Protein AF-M7PTV6-F1 (afdb_monomer)

Nearest PDB structures (foldseek):
  3kh1-assembly1_A  TM=8.655E-01  e=4.374E-05  Paramagnetospirillum magnetotacticum MS-1
  3kh1-assembly1_B  TM=8.400E-01  e=5.577E-05  Paramagnetospirillum magnetotactic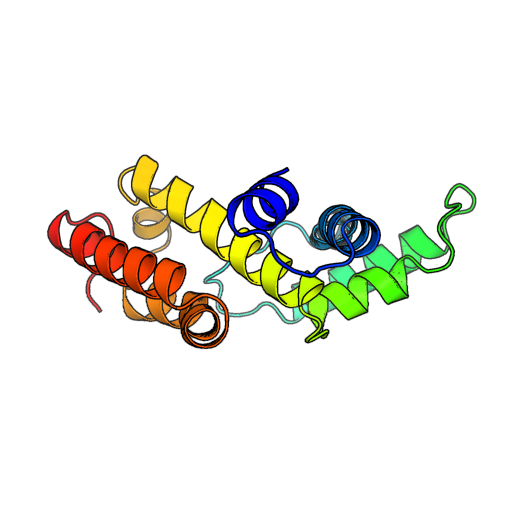um MS-1
  6dfk-assembly1_E  TM=1.788E-01  e=4.384E+00  Plasmodium falciparum 3D7

Structure (mmCIF, N/CA/C/O backbone):
data_AF-M7PTV6-F1
#
_entry.id   AF-M7PTV6-F1
#
loop_
_atom_site.group_PDB
_atom_site.id
_atom_site.type_symbol
_atom_site.label_atom_id
_atom_site.label_alt_id
_atom_site.label_comp_id
_atom_site.label_asym_id
_atom_site.label_entity_id
_atom_site.label_seq_id
_atom_site.pdbx_PDB_ins_code
_atom_site.Cartn_x
_atom_site.Cartn_y
_atom_site.Cartn_z
_atom_site.occupancy
_atom_site.B_iso_or_equiv
_atom_site.auth_seq_id
_atom_site.auth_comp_id
_atom_site.auth_asym_id
_atom_site.auth_atom_id
_atom_site.pdbx_PDB_model_num
ATOM 1 N N . MET A 1 1 ? 5.284 -10.625 -1.877 1.00 88.44 1 MET A N 1
ATOM 2 C CA . MET A 1 1 ? 4.627 -11.961 -1.862 1.00 88.44 1 MET A CA 1
ATOM 3 C C . MET A 1 1 ? 3.103 -11.877 -1.832 1.00 88.44 1 MET A C 1
ATOM 5 O O . MET A 1 1 ? 2.478 -12.614 -2.582 1.00 88.44 1 MET A O 1
ATOM 9 N N . ALA A 1 2 ? 2.496 -11.006 -1.014 1.00 94.75 2 ALA A N 1
ATOM 10 C CA . ALA A 1 2 ? 1.037 -10.941 -0.855 1.00 94.75 2 ALA A CA 1
ATOM 11 C C . ALA A 1 2 ? 0.265 -10.764 -2.180 1.00 94.75 2 ALA A C 1
ATOM 13 O O . ALA A 1 2 ? -0.639 -11.550 -2.450 1.00 94.75 2 ALA A O 1
ATOM 14 N N . CYS A 1 3 ? 0.679 -9.832 -3.049 1.00 95.50 3 CYS A N 1
ATOM 15 C CA . CYS A 1 3 ? 0.042 -9.640 -4.360 1.00 95.50 3 CYS A CA 1
ATOM 16 C C . CYS A 1 3 ? 0.044 -10.919 -5.202 1.00 95.50 3 CYS A C 1
ATOM 18 O O . CYS A 1 3 ? -0.983 -11.312 -5.746 1.00 95.50 3 CYS A O 1
ATOM 20 N N . TRP A 1 4 ? 1.186 -11.609 -5.267 1.00 96.56 4 TRP A N 1
ATOM 21 C CA . TRP A 1 4 ? 1.310 -12.853 -6.025 1.00 96.56 4 TRP A CA 1
ATOM 22 C C . TRP A 1 4 ? 0.443 -13.976 -5.440 1.00 96.56 4 TRP A C 1
ATOM 24 O O . TRP A 1 4 ? -0.235 -14.685 -6.184 1.00 96.56 4 TRP A O 1
ATOM 34 N N . ALA A 1 5 ? 0.406 -14.103 -4.111 1.00 95.62 5 ALA A N 1
ATOM 35 C CA . ALA A 1 5 ? -0.428 -15.089 -3.432 1.00 95.62 5 ALA A CA 1
ATOM 36 C C . ALA A 1 5 ? -1.923 -14.867 -3.714 1.00 95.62 5 ALA A C 1
ATOM 38 O O . ALA A 1 5 ? -2.628 -15.820 -4.044 1.00 95.62 5 ALA A O 1
ATOM 39 N N . LEU A 1 6 ? -2.394 -13.618 -3.643 1.00 93.38 6 LEU A N 1
ATOM 40 C CA . LEU A 1 6 ? -3.792 -13.275 -3.913 1.00 93.38 6 LEU A CA 1
ATOM 41 C C . LEU A 1 6 ? -4.147 -13.432 -5.392 1.00 93.38 6 LEU A C 1
ATOM 43 O O . LEU A 1 6 ? -5.199 -13.989 -5.697 1.00 93.38 6 LEU A O 1
ATOM 47 N N . ALA A 1 7 ? -3.254 -13.035 -6.305 1.00 94.75 7 ALA A N 1
ATOM 48 C CA . ALA A 1 7 ? -3.435 -13.271 -7.735 1.00 94.75 7 ALA A CA 1
ATOM 49 C C . ALA A 1 7 ? -3.652 -14.763 -8.036 1.00 94.75 7 ALA A C 1
ATOM 51 O O . ALA A 1 7 ? -4.571 -15.117 -8.774 1.00 94.75 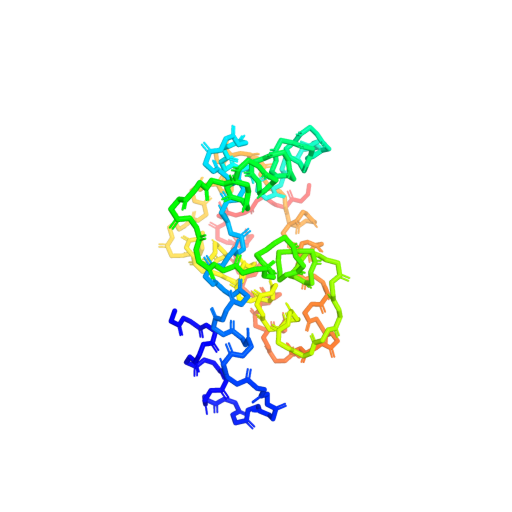7 ALA A O 1
ATOM 52 N N . ASN A 1 8 ? -2.861 -15.642 -7.410 1.00 94.69 8 ASN A N 1
ATOM 53 C CA . ASN A 1 8 ? -3.004 -17.087 -7.567 1.00 94.69 8 ASN A CA 1
ATOM 54 C C . ASN A 1 8 ? -4.272 -17.638 -6.890 1.00 94.69 8 ASN A C 1
ATOM 56 O O . ASN A 1 8 ? -4.972 -18.460 -7.477 1.00 94.69 8 ASN A O 1
ATOM 60 N N . TYR A 1 9 ? -4.585 -17.184 -5.672 1.00 92.00 9 TYR A N 1
ATOM 61 C CA . TYR A 1 9 ? -5.756 -17.638 -4.915 1.00 92.00 9 TYR A CA 1
ATOM 62 C C . TYR A 1 9 ? -7.068 -17.321 -5.642 1.00 92.00 9 TYR A C 1
ATOM 64 O O . TYR A 1 9 ? -7.901 -18.206 -5.837 1.00 92.00 9 TYR A O 1
ATOM 72 N N . PHE A 1 10 ? -7.216 -16.079 -6.109 1.00 90.44 10 PHE A N 1
ATOM 73 C CA . PHE A 1 10 ? -8.396 -15.624 -6.844 1.00 90.44 10 PHE A CA 1
ATOM 74 C C . PHE A 1 10 ? -8.354 -15.957 -8.340 1.00 90.44 10 PHE A C 1
ATOM 76 O O . PHE A 1 10 ? -9.302 -15.641 -9.055 1.00 90.44 10 PHE A O 1
ATOM 83 N N . LYS A 1 11 ? -7.282 -16.608 -8.820 1.00 93.31 11 LYS A N 1
ATOM 84 C CA . LYS A 1 11 ? -7.074 -16.961 -10.236 1.00 93.31 11 LYS A CA 1
ATOM 85 C C . LYS A 1 11 ? -7.270 -15.756 -11.161 1.00 93.31 11 LYS A C 1
ATOM 87 O O . LYS A 1 11 ? -7.960 -15.842 -12.177 1.00 93.31 11 LYS A O 1
ATOM 92 N N . LEU A 1 12 ? -6.697 -14.621 -10.771 1.00 92.38 12 LEU A N 1
ATOM 93 C CA . LEU A 1 12 ? -6.847 -13.377 -11.513 1.00 92.38 12 LEU A CA 1
ATOM 94 C C . LEU A 1 12 ? -6.087 -13.463 -12.837 1.00 92.38 12 LEU A C 1
ATOM 96 O O . LEU A 1 12 ? -4.930 -13.879 -12.881 1.00 92.38 12 LEU A O 1
ATOM 100 N N . ASP A 1 13 ? -6.739 -13.024 -13.907 1.00 95.06 13 ASP A N 1
ATOM 101 C CA . ASP A 1 13 ? -6.134 -12.886 -15.228 1.00 95.06 13 ASP A CA 1
ATOM 102 C C . ASP A 1 13 ? -5.280 -11.608 -15.278 1.00 95.06 13 ASP A C 1
ATOM 104 O O . ASP A 1 13 ? -5.784 -10.519 -15.587 1.00 95.06 13 ASP A O 1
ATOM 108 N N . LEU A 1 14 ? -4.016 -11.758 -14.867 1.00 95.31 14 LEU A N 1
ATOM 109 C CA . LEU A 1 14 ? -3.002 -10.714 -14.698 1.00 95.31 14 LEU A CA 1
ATOM 110 C C . LEU A 1 14 ? -1.667 -11.153 -15.294 1.00 95.31 14 LEU A C 1
ATOM 112 O O . LEU A 1 14 ? -1.301 -12.331 -15.241 1.00 95.31 14 LEU A O 1
ATOM 116 N N . ASN A 1 15 ? -0.867 -10.187 -15.7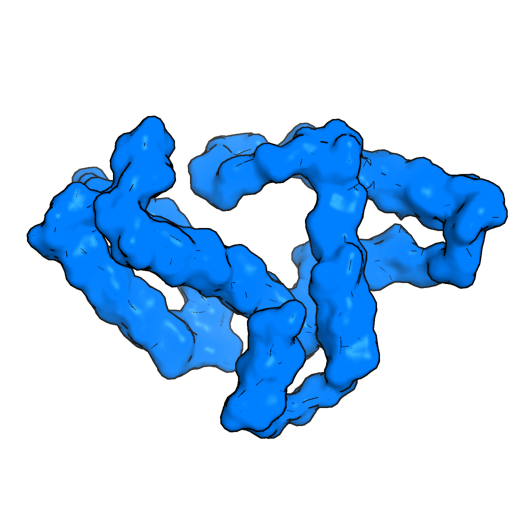31 1.00 96.94 15 ASN A N 1
ATOM 117 C CA . ASN A 1 15 ? 0.544 -10.426 -15.979 1.00 96.94 15 ASN A CA 1
ATOM 118 C C . ASN A 1 15 ? 1.317 -10.440 -14.645 1.00 96.94 15 ASN A C 1
ATOM 120 O O . ASN A 1 15 ? 1.578 -9.399 -14.039 1.00 96.94 15 ASN A O 1
ATOM 124 N N . ILE A 1 16 ? 1.709 -11.636 -14.195 1.00 96.75 16 ILE A N 1
ATOM 125 C CA . ILE A 1 16 ? 2.446 -11.824 -12.935 1.00 96.75 16 ILE A CA 1
ATOM 126 C C . ILE A 1 16 ? 3.814 -11.135 -12.960 1.00 96.75 16 ILE A C 1
ATOM 128 O O . ILE A 1 16 ? 4.237 -10.598 -11.940 1.00 96.75 16 ILE A O 1
ATOM 132 N N . GLU A 1 17 ? 4.498 -11.108 -14.104 1.00 96.62 17 GLU A N 1
ATOM 133 C CA . GLU A 1 17 ? 5.780 -10.413 -14.231 1.00 96.62 17 GLU A CA 1
ATOM 134 C C . GLU A 1 17 ? 5.602 -8.911 -13.987 1.00 96.62 17 GLU A C 1
ATOM 136 O O . GLU A 1 17 ? 6.321 -8.328 -13.176 1.00 96.62 17 GLU A O 1
ATOM 141 N N . THR A 1 18 ? 4.602 -8.299 -14.627 1.00 96.25 18 THR A N 1
ATOM 142 C CA . THR A 1 18 ? 4.267 -6.885 -14.419 1.00 96.25 18 THR A CA 1
ATOM 143 C C . THR A 1 18 ? 3.890 -6.619 -12.965 1.00 96.25 18 THR A C 1
ATOM 145 O O . THR A 1 18 ? 4.433 -5.700 -12.359 1.00 96.25 18 THR A O 1
ATOM 148 N N . LEU A 1 19 ? 3.026 -7.447 -12.370 1.00 97.31 19 LEU A N 1
ATOM 149 C CA . LEU A 1 19 ? 2.617 -7.310 -10.970 1.00 97.31 19 LEU A CA 1
ATOM 150 C C . LEU A 1 19 ? 3.815 -7.332 -10.011 1.00 97.31 19 LEU A C 1
ATOM 152 O O . LEU A 1 19 ? 3.887 -6.521 -9.090 1.00 97.31 19 LEU A O 1
ATOM 156 N N . LEU A 1 20 ? 4.753 -8.259 -10.221 1.00 97.00 20 LEU A N 1
ATOM 157 C CA . LEU A 1 20 ? 5.949 -8.367 -9.391 1.00 97.00 20 LEU A CA 1
ATOM 158 C C . LEU A 1 20 ? 6.884 -7.172 -9.584 1.00 97.00 20 LEU A C 1
ATOM 160 O O . LEU A 1 20 ? 7.405 -6.671 -8.593 1.00 97.00 20 LEU A O 1
ATOM 164 N N . LYS A 1 21 ? 7.068 -6.682 -10.817 1.00 96.44 21 LYS A N 1
ATOM 165 C CA . LYS A 1 21 ? 7.862 -5.470 -11.077 1.00 96.44 21 LYS A CA 1
ATOM 166 C C . LYS A 1 21 ? 7.276 -4.256 -10.364 1.00 96.44 21 LYS A C 1
ATOM 168 O O . LYS A 1 21 ? 8.008 -3.592 -9.641 1.00 96.44 21 LYS A O 1
ATOM 173 N N . LEU A 1 22 ? 5.968 -4.018 -10.499 1.00 96.69 22 LEU A N 1
ATOM 174 C CA . LEU A 1 22 ? 5.288 -2.914 -9.814 1.00 96.69 22 LEU A CA 1
ATOM 175 C C . LEU A 1 22 ? 5.450 -3.024 -8.290 1.00 96.69 22 LEU A C 1
ATOM 177 O O . LEU A 1 22 ? 5.855 -2.066 -7.640 1.00 96.69 22 LEU A O 1
ATOM 181 N N . ALA A 1 23 ? 5.238 -4.219 -7.728 1.00 96.31 23 ALA A N 1
ATOM 182 C CA . ALA A 1 23 ? 5.390 -4.453 -6.292 1.00 96.31 23 ALA A CA 1
ATOM 183 C C . ALA A 1 23 ? 6.834 -4.278 -5.788 1.00 96.31 23 ALA A C 1
ATOM 185 O O . ALA A 1 23 ? 7.041 -3.956 -4.625 1.00 96.31 23 ALA A O 1
ATOM 186 N N . LEU A 1 24 ? 7.850 -4.507 -6.622 1.00 95.69 24 LEU A N 1
ATOM 187 C CA . LEU A 1 24 ? 9.247 -4.297 -6.231 1.00 95.69 24 LEU A CA 1
ATOM 188 C C . LEU A 1 24 ? 9.638 -2.818 -6.223 1.00 95.69 24 LEU A C 1
ATOM 190 O O . LEU A 1 24 ? 10.503 -2.438 -5.440 1.00 95.69 24 LEU A O 1
ATOM 194 N N . VAL A 1 25 ? 9.031 -2.002 -7.089 1.00 95.38 25 VAL A N 1
ATOM 195 C CA . VAL A 1 25 ? 9.407 -0.589 -7.238 1.00 95.38 25 VAL A CA 1
ATOM 196 C C . VAL A 1 25 ? 8.551 0.368 -6.413 1.00 95.38 25 VAL A C 1
ATOM 198 O O . VAL A 1 25 ? 8.970 1.509 -6.258 1.00 95.38 25 VAL A O 1
ATOM 201 N N . HIS A 1 26 ? 7.390 -0.063 -5.900 1.00 94.56 26 HIS A N 1
ATOM 202 C CA . HIS A 1 26 ? 6.391 0.840 -5.310 1.00 94.56 26 HIS A CA 1
ATOM 203 C C . HIS A 1 26 ? 6.936 1.794 -4.240 1.00 94.56 26 HIS A C 1
ATOM 205 O O . HIS A 1 26 ? 6.829 3.006 -4.419 1.00 94.56 26 HIS A O 1
ATOM 211 N N . ASP A 1 27 ? 7.642 1.261 -3.243 1.00 94.75 27 ASP A N 1
ATOM 212 C CA . ASP A 1 27 ? 8.206 2.048 -2.136 1.00 94.75 27 ASP A CA 1
ATOM 213 C C . ASP A 1 27 ? 9.653 2.497 -2.384 1.00 94.75 27 ASP A C 1
ATOM 215 O O . ASP A 1 27 ? 10.342 2.973 -1.485 1.00 94.75 27 ASP A O 1
ATOM 219 N N . LEU A 1 28 ? 10.180 2.357 -3.607 1.00 94.44 28 LEU A N 1
ATOM 220 C CA . LEU A 1 28 ? 11.582 2.701 -3.867 1.00 94.44 28 LEU A CA 1
ATOM 221 C C . LEU A 1 28 ? 11.864 4.199 -3.642 1.00 94.44 28 LEU A C 1
ATOM 223 O O . LEU A 1 28 ? 12.979 4.573 -3.280 1.00 94.44 28 LEU A O 1
ATOM 227 N N . GLY A 1 29 ? 10.846 5.047 -3.821 1.00 92.81 29 GLY A N 1
ATOM 228 C CA . GLY A 1 29 ? 10.924 6.484 -3.563 1.00 92.81 29 GLY A CA 1
ATOM 229 C C . GLY A 1 29 ? 11.103 6.843 -2.085 1.00 92.81 29 GLY A C 1
ATOM 230 O O . GLY A 1 29 ? 11.669 7.895 -1.773 1.00 92.81 29 GLY A O 1
ATOM 231 N N . GLU A 1 30 ? 10.706 5.949 -1.176 1.00 93.81 30 GLU A N 1
ATOM 232 C CA . GLU A 1 30 ? 10.791 6.159 0.271 1.00 93.81 30 GLU A CA 1
ATOM 233 C C . GLU A 1 30 ? 12.232 6.162 0.793 1.00 93.81 30 GLU A C 1
ATOM 235 O O . GLU A 1 30 ? 12.477 6.624 1.906 1.00 93.81 30 GLU A O 1
ATOM 240 N N . ILE A 1 31 ? 13.210 5.726 -0.014 1.00 93.88 31 ILE A N 1
ATOM 241 C CA . ILE A 1 31 ? 14.638 5.826 0.329 1.00 93.88 31 ILE A CA 1
ATOM 242 C C . ILE A 1 31 ? 15.024 7.272 0.671 1.00 93.88 31 ILE A C 1
ATOM 244 O O . ILE A 1 31 ? 15.775 7.484 1.623 1.00 93.88 31 ILE A O 1
ATOM 248 N N . ASP A 1 32 ? 14.517 8.249 -0.090 1.00 92.00 32 ASP A N 1
ATOM 249 C CA . ASP A 1 32 ? 14.800 9.669 0.158 1.00 92.00 32 ASP A CA 1
ATOM 250 C C . ASP A 1 32 ? 13.621 10.389 0.832 1.00 92.00 32 ASP A C 1
ATOM 252 O O . ASP A 1 32 ? 13.845 11.299 1.629 1.00 92.00 32 ASP A O 1
ATOM 256 N N . ALA A 1 33 ? 12.375 10.010 0.520 1.00 89.38 33 ALA A N 1
ATOM 257 C CA . ALA A 1 33 ? 11.184 10.674 1.058 1.00 89.38 33 ALA A CA 1
ATOM 258 C C . ALA A 1 33 ? 10.842 10.258 2.500 1.00 89.38 33 ALA A C 1
ATOM 260 O O . ALA A 1 33 ? 10.244 11.045 3.238 1.00 89.38 33 ALA A O 1
ATOM 261 N N . GLY A 1 34 ? 11.251 9.050 2.903 1.00 88.06 34 GLY A N 1
ATOM 262 C CA . GLY A 1 34 ? 10.760 8.367 4.096 1.00 88.06 34 GLY A CA 1
ATOM 263 C C . GLY A 1 34 ? 9.339 7.818 3.921 1.00 88.06 34 GLY A C 1
ATOM 264 O O . GLY A 1 34 ? 8.583 8.275 3.066 1.00 88.06 34 GLY A O 1
ATOM 265 N N . ASP A 1 35 ? 8.974 6.851 4.764 1.00 86.56 35 ASP A N 1
ATOM 266 C CA . ASP A 1 35 ? 7.611 6.311 4.826 1.00 86.56 35 ASP A CA 1
ATOM 267 C C . ASP A 1 35 ? 6.646 7.389 5.348 1.00 86.56 35 ASP A C 1
ATOM 269 O O . ASP A 1 35 ? 6.863 8.007 6.401 1.00 86.56 35 ASP A O 1
ATOM 273 N N .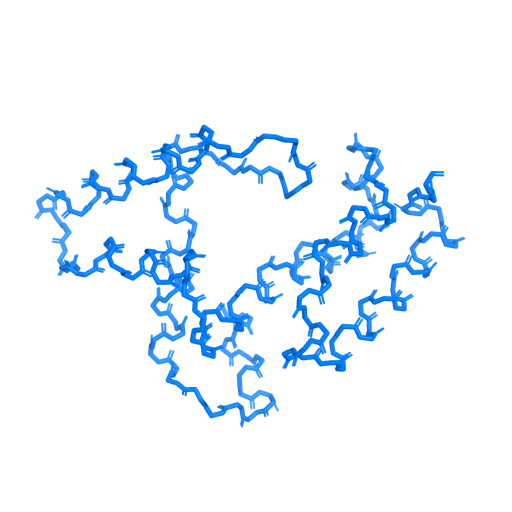 THR A 1 36 ? 5.576 7.631 4.592 1.00 83.00 36 THR A N 1
ATOM 274 C CA . THR A 1 36 ? 4.538 8.594 4.954 1.00 83.00 36 THR A CA 1
ATOM 275 C C . THR A 1 36 ? 3.301 7.866 5.446 1.00 83.00 36 THR A C 1
ATOM 277 O O . THR A 1 36 ? 2.622 7.174 4.690 1.00 83.00 36 THR A O 1
ATOM 280 N N . PHE A 1 37 ? 2.926 8.126 6.700 1.00 83.56 37 PHE A N 1
ATOM 281 C CA . PHE A 1 37 ? 1.742 7.522 7.301 1.00 83.56 37 PHE A CA 1
ATOM 282 C C . PHE A 1 37 ? 0.493 7.711 6.428 1.00 83.56 37 PHE A C 1
ATOM 284 O O . PHE A 1 37 ? 0.134 8.834 6.069 1.00 83.56 37 PHE A O 1
ATOM 291 N N . LEU A 1 38 ? -0.208 6.607 6.148 1.00 83.38 38 LEU A N 1
ATOM 292 C CA . LEU A 1 38 ? -1.346 6.552 5.224 1.00 83.38 38 LEU A CA 1
ATOM 293 C C . LEU A 1 38 ? -2.411 7.637 5.471 1.00 83.38 38 LEU A C 1
ATOM 295 O O . LEU A 1 38 ? -2.986 8.170 4.525 1.00 83.38 38 LEU A O 1
ATOM 299 N N . TYR A 1 39 ? -2.673 7.965 6.739 1.00 82.81 39 TYR A N 1
ATOM 300 C CA . TYR A 1 39 ? -3.713 8.921 7.139 1.00 82.81 39 TYR A CA 1
ATOM 301 C C . TYR A 1 39 ? -3.178 10.342 7.401 1.00 82.81 39 TYR A C 1
ATOM 303 O O . TYR A 1 39 ? -3.889 11.174 7.971 1.00 82.81 39 TYR A O 1
ATOM 311 N N . ALA A 1 40 ? -1.928 10.634 7.024 1.00 81.88 40 ALA A N 1
ATOM 312 C CA . ALA A 1 40 ? -1.345 11.966 7.147 1.00 81.88 40 ALA A CA 1
ATOM 313 C C . ALA A 1 40 ? -2.063 12.985 6.241 1.00 81.88 40 ALA A C 1
ATOM 315 O O . ALA A 1 40 ? -2.501 12.671 5.136 1.00 81.88 40 ALA A O 1
ATOM 316 N N . LYS A 1 41 ? -2.175 14.233 6.715 1.00 71.94 41 LYS A N 1
ATOM 317 C CA . LYS A 1 41 ? -2.956 15.293 6.050 1.00 71.94 41 LYS A CA 1
ATOM 318 C C . LYS A 1 41 ? -2.312 15.857 4.779 1.00 71.94 41 LYS A C 1
ATOM 320 O O . LYS A 1 41 ? -3.036 16.393 3.947 1.00 71.94 41 LYS A O 1
ATOM 325 N N . ASP A 1 42 ? -0.990 15.774 4.639 1.00 74.56 42 ASP A N 1
ATOM 326 C CA . ASP A 1 42 ? -0.264 16.268 3.466 1.00 74.56 42 ASP A CA 1
ATOM 327 C C . ASP A 1 42 ? 0.775 15.239 3.019 1.00 74.56 42 ASP A C 1
ATOM 329 O O . ASP A 1 42 ? 1.650 14.852 3.792 1.00 74.56 42 ASP A O 1
ATOM 333 N N . ARG A 1 43 ? 0.655 14.797 1.764 1.00 74.81 43 ARG A N 1
ATOM 334 C CA . ARG A 1 43 ? 1.579 13.865 1.099 1.00 74.81 43 ARG A CA 1
ATOM 335 C C . ARG A 1 43 ? 2.259 14.491 -0.123 1.00 74.81 43 ARG A C 1
ATOM 337 O O . ARG A 1 43 ? 3.025 13.829 -0.814 1.00 74.81 43 ARG A O 1
ATOM 344 N N . THR A 1 44 ? 2.009 15.771 -0.399 1.00 76.12 44 THR A N 1
ATOM 345 C CA . THR A 1 44 ? 2.472 16.444 -1.624 1.00 76.12 44 THR A CA 1
ATOM 346 C C . THR A 1 44 ? 3.994 16.546 -1.662 1.00 76.12 44 THR A C 1
ATOM 348 O O . THR A 1 44 ? 4.621 16.273 -2.684 1.00 76.12 44 THR A O 1
ATOM 351 N N . ALA A 1 45 ? 4.605 16.904 -0.528 1.00 80.31 45 ALA A N 1
ATOM 352 C CA . ALA A 1 45 ? 6.058 16.973 -0.402 1.00 80.31 45 ALA A CA 1
ATOM 353 C C . ALA A 1 45 ? 6.718 15.591 -0.561 1.00 80.31 45 ALA A C 1
ATOM 355 O O . ALA A 1 45 ? 7.747 15.492 -1.231 1.00 80.31 45 ALA A O 1
ATOM 356 N N . ALA A 1 46 ? 6.097 14.540 -0.010 1.00 83.69 46 ALA A N 1
ATOM 357 C CA . ALA A 1 46 ? 6.572 13.162 -0.129 1.00 83.69 46 ALA A CA 1
ATOM 358 C C . ALA A 1 46 ? 6.589 12.708 -1.593 1.00 83.69 46 ALA A C 1
ATOM 360 O O . ALA A 1 46 ? 7.638 12.317 -2.092 1.00 83.69 46 ALA A O 1
ATOM 361 N N . HIS A 1 47 ? 5.496 12.920 -2.334 1.00 84.12 47 HIS A N 1
ATOM 362 C CA . HIS A 1 47 ? 5.430 12.556 -3.754 1.00 84.12 47 HIS A CA 1
ATOM 363 C C . HIS A 1 47 ? 6.532 13.245 -4.587 1.00 84.12 47 HIS A C 1
ATOM 365 O O . HIS A 1 47 ? 7.123 12.645 -5.493 1.00 84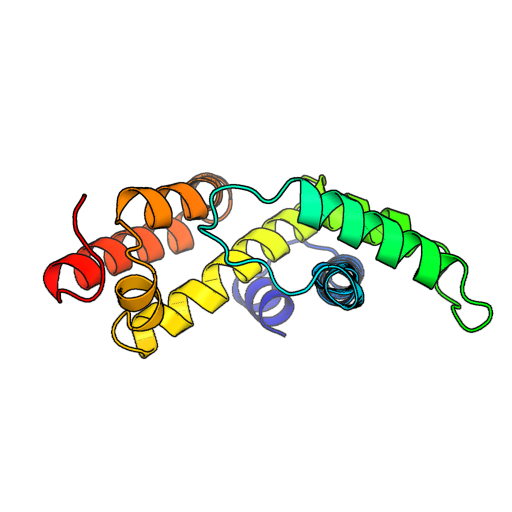.12 47 HIS A O 1
ATOM 371 N N . HIS A 1 48 ? 6.836 14.520 -4.318 1.00 87.75 48 HIS A N 1
ATOM 372 C CA . HIS A 1 48 ? 7.928 15.206 -5.014 1.00 87.75 48 HIS A CA 1
ATOM 373 C C . HIS A 1 48 ? 9.299 14.599 -4.689 1.00 87.75 48 HIS A C 1
ATOM 375 O O . HIS A 1 48 ? 10.115 14.440 -5.601 1.00 87.75 48 HIS A O 1
ATOM 381 N N . ALA A 1 49 ? 9.542 14.256 -3.424 1.00 90.88 49 ALA A N 1
ATOM 382 C CA . ALA A 1 49 ? 10.780 13.618 -2.987 1.00 90.88 49 ALA A CA 1
ATOM 383 C C . ALA A 1 49 ? 10.931 12.200 -3.565 1.00 90.88 49 ALA A C 1
ATOM 385 O O . ALA A 1 49 ? 11.997 11.867 -4.082 1.00 90.88 49 ALA A O 1
ATOM 386 N N . GLU A 1 50 ? 9.860 11.405 -3.584 1.00 93.12 50 GLU A N 1
ATOM 387 C CA . GLU A 1 50 ? 9.838 10.063 -4.177 1.00 93.12 50 GLU A CA 1
ATOM 388 C C . GLU A 1 50 ? 10.214 10.115 -5.661 1.00 93.12 50 GLU A C 1
ATOM 390 O O . GLU A 1 50 ? 11.134 9.426 -6.104 1.00 93.12 50 GLU A O 1
ATOM 395 N N . ARG A 1 51 ? 9.594 11.015 -6.436 1.00 92.06 51 ARG A N 1
ATOM 396 C CA . ARG A 1 51 ? 9.918 11.166 -7.863 1.00 92.06 51 ARG A CA 1
ATOM 397 C C . ARG A 1 51 ? 11.383 11.568 -8.084 1.00 92.06 51 ARG A C 1
ATOM 399 O O . ARG A 1 51 ? 12.018 11.064 -9.011 1.00 92.06 51 ARG A O 1
ATOM 406 N N . GLN A 1 52 ? 11.938 12.451 -7.249 1.00 94.31 52 GLN A N 1
ATOM 407 C CA . GLN A 1 52 ? 13.360 12.816 -7.318 1.00 94.31 52 GLN A CA 1
ATOM 408 C C . GLN A 1 52 ? 14.273 11.627 -6.990 1.00 94.31 52 GLN A C 1
ATOM 410 O O . GLN A 1 52 ? 15.282 11.426 -7.672 1.00 94.31 52 GLN A O 1
ATOM 415 N N . CYS A 1 53 ? 13.896 10.810 -6.005 1.00 95.25 53 CYS A N 1
ATOM 416 C CA . CYS A 1 53 ? 14.598 9.577 -5.667 1.00 95.25 53 CYS A CA 1
ATOM 417 C C . CYS A 1 53 ? 14.657 8.629 -6.869 1.00 95.25 53 CYS A C 1
ATOM 419 O O . CYS A 1 53 ? 15.735 8.183 -7.270 1.00 95.25 53 CYS A O 1
ATOM 421 N N . LEU A 1 54 ? 13.514 8.397 -7.518 1.00 95.31 54 LEU A N 1
ATOM 422 C CA . LEU A 1 54 ? 13.425 7.532 -8.691 1.00 95.31 54 LEU A CA 1
ATOM 423 C C . LEU A 1 54 ? 14.262 8.054 -9.861 1.00 95.31 54 LEU A C 1
ATOM 425 O O . LEU A 1 54 ? 14.934 7.265 -10.520 1.00 95.31 54 LEU A O 1
ATOM 429 N N . GLN A 1 55 ? 14.285 9.368 -10.103 1.00 94.31 55 GLN A N 1
ATOM 430 C CA . GLN A 1 55 ? 15.144 9.971 -11.131 1.00 94.31 55 GLN A CA 1
ATOM 431 C C . GLN A 1 55 ? 16.634 9.767 -10.828 1.00 94.31 55 GLN A C 1
ATOM 433 O O . GLN A 1 55 ? 17.414 9.416 -11.717 1.00 94.31 55 GLN A O 1
ATOM 438 N N . ARG A 1 56 ? 17.035 9.944 -9.564 1.00 96.00 56 ARG A N 1
ATOM 439 C CA . ARG A 1 56 ? 18.410 9.719 -9.105 1.00 96.00 56 ARG A CA 1
ATOM 440 C C . ARG A 1 56 ? 18.827 8.256 -9.269 1.00 96.00 56 ARG A C 1
ATOM 442 O O . ARG A 1 56 ? 19.938 7.991 -9.726 1.00 96.00 56 ARG A O 1
ATOM 449 N N . LEU A 1 57 ? 17.956 7.315 -8.903 1.00 96.06 57 LEU A N 1
ATOM 450 C CA . LEU A 1 57 ? 18.205 5.877 -9.033 1.00 96.06 57 LEU A CA 1
ATOM 451 C C . LEU A 1 57 ? 18.227 5.435 -10.497 1.00 96.06 57 LEU A C 1
ATOM 453 O O . LEU A 1 57 ? 19.117 4.682 -10.887 1.00 96.06 57 LEU A O 1
ATOM 457 N N . ALA A 1 58 ? 17.316 5.956 -11.321 1.00 95.38 58 ALA A N 1
ATOM 458 C CA . ALA A 1 58 ? 17.279 5.679 -12.752 1.00 95.38 58 ALA A CA 1
ATOM 459 C C . ALA A 1 58 ? 18.578 6.112 -13.451 1.00 95.38 58 ALA A C 1
ATOM 461 O O . ALA A 1 58 ? 19.103 5.367 -14.276 1.00 95.38 58 ALA A O 1
ATOM 462 N N . GLY A 1 59 ? 19.127 7.274 -13.076 1.00 94.38 59 GLY A N 1
ATOM 463 C CA . GLY A 1 59 ? 20.394 7.798 -13.594 1.00 94.38 59 GLY A CA 1
ATOM 464 C C . GLY A 1 59 ? 21.661 7.202 -12.967 1.00 94.38 59 GLY A C 1
ATOM 465 O O . GLY A 1 59 ? 22.765 7.581 -13.362 1.00 94.38 59 GLY A O 1
ATOM 466 N N . HIS A 1 60 ? 21.546 6.301 -11.985 1.00 95.62 60 HIS A N 1
ATOM 467 C CA . HIS A 1 60 ? 22.711 5.712 -11.330 1.00 95.62 60 HIS A CA 1
ATOM 468 C C . HIS A 1 60 ? 23.463 4.779 -12.302 1.00 95.62 60 HIS A C 1
ATOM 470 O O . HIS A 1 60 ? 22.841 3.904 -12.899 1.00 95.62 60 HIS A O 1
ATOM 476 N N . PRO A 1 61 ? 24.802 4.866 -12.432 1.00 94.12 61 PRO A N 1
ATOM 477 C CA . PRO A 1 61 ? 25.563 4.087 -13.422 1.00 94.12 61 PRO A CA 1
ATOM 478 C C . PRO A 1 61 ? 25.488 2.565 -13.219 1.00 94.12 61 PRO A C 1
ATOM 480 O O . PRO A 1 61 ? 25.740 1.805 -14.147 1.00 94.12 61 PRO A O 1
ATOM 483 N N . GLY A 1 62 ? 25.162 2.114 -12.006 1.00 94.56 62 GLY A N 1
ATOM 484 C CA . GLY A 1 62 ? 24.927 0.700 -11.696 1.00 94.56 62 GLY A CA 1
ATOM 485 C C . GLY A 1 62 ? 23.493 0.217 -11.943 1.00 94.56 62 GLY A C 1
ATOM 486 O O . GLY A 1 62 ? 23.228 -0.971 -11.776 1.00 94.56 62 GLY A O 1
ATOM 487 N N . ASN A 1 63 ? 22.561 1.109 -12.290 1.00 94.00 63 ASN A N 1
ATOM 488 C CA . ASN A 1 63 ? 21.194 0.718 -12.604 1.00 94.00 63 ASN A CA 1
ATOM 489 C C . ASN A 1 63 ? 21.131 0.125 -14.019 1.00 94.00 63 ASN A C 1
ATOM 491 O O . ASN A 1 63 ? 21.556 0.746 -14.989 1.00 94.00 63 ASN A O 1
ATOM 495 N N . THR A 1 64 ? 20.579 -1.080 -14.129 1.00 94.25 64 THR A N 1
ATOM 496 C CA . THR A 1 64 ? 20.382 -1.783 -15.409 1.00 94.25 64 THR A CA 1
ATOM 497 C C . THR A 1 64 ? 18.926 -1.759 -15.876 1.00 94.25 64 THR A C 1
ATOM 499 O O . THR A 1 64 ? 18.628 -2.224 -16.973 1.00 94.25 64 THR A O 1
ATOM 502 N N . ILE A 1 65 ? 18.019 -1.205 -15.065 1.00 95.19 65 ILE A N 1
ATOM 503 C CA . ILE A 1 65 ? 16.581 -1.154 -15.328 1.00 95.19 65 ILE A CA 1
ATOM 504 C C . ILE A 1 65 ? 16.259 0.175 -16.016 1.00 95.19 65 ILE A C 1
ATOM 506 O O . ILE A 1 65 ? 16.251 1.232 -15.382 1.00 95.19 65 ILE A O 1
ATOM 510 N N . SER A 1 66 ? 16.021 0.126 -17.326 1.00 92.25 66 SER A N 1
ATOM 511 C CA . SER A 1 66 ? 15.816 1.311 -18.172 1.00 92.25 66 SER A CA 1
ATOM 512 C C . SER A 1 66 ? 14.461 1.994 -17.979 1.00 92.25 66 SER A C 1
ATOM 514 O O . SER A 1 66 ? 14.341 3.193 -18.202 1.00 92.25 66 SER A O 1
ATOM 516 N N . ASP A 1 67 ? 13.448 1.235 -17.575 1.00 94.44 67 ASP A N 1
ATOM 517 C CA . ASP A 1 67 ? 12.049 1.644 -17.428 1.00 94.44 67 ASP A CA 1
ATOM 518 C C . ASP A 1 67 ? 11.656 1.896 -15.963 1.00 94.44 67 ASP A C 1
ATOM 520 O O . ASP A 1 67 ? 10.475 1.986 -15.641 1.00 94.44 67 ASP A O 1
ATOM 524 N N . LEU A 1 68 ? 12.632 2.043 -15.056 1.00 95.44 68 LEU A N 1
ATOM 525 C CA . LEU A 1 68 ? 12.390 2.148 -13.613 1.00 95.44 68 LEU A CA 1
ATOM 526 C C . LEU A 1 68 ? 11.394 3.262 -13.251 1.00 95.44 68 LEU A C 1
ATOM 528 O O . LEU A 1 68 ? 10.454 3.035 -12.491 1.00 95.44 68 LEU A O 1
ATOM 532 N N . THR A 1 69 ? 11.590 4.463 -13.800 1.00 93.62 69 THR A N 1
ATOM 533 C CA . THR A 1 69 ? 10.700 5.603 -13.540 1.00 93.62 69 THR A CA 1
ATOM 534 C C . THR A 1 69 ? 9.315 5.384 -14.146 1.00 93.62 69 THR A C 1
ATOM 536 O O . THR A 1 69 ? 8.326 5.733 -13.517 1.00 93.62 69 THR A O 1
ATOM 539 N N . GLU A 1 70 ? 9.220 4.771 -15.328 1.00 94.50 70 GLU A N 1
ATOM 540 C CA . GLU A 1 70 ? 7.932 4.469 -15.965 1.00 94.50 70 GLU A CA 1
ATOM 541 C C . GLU A 1 70 ? 7.138 3.442 -15.152 1.00 94.50 70 GLU A C 1
ATOM 543 O O . GLU A 1 70 ? 5.960 3.655 -14.875 1.00 94.50 70 GLU A O 1
ATOM 548 N N . LEU A 1 71 ? 7.791 2.366 -14.701 1.00 95.12 71 LEU A N 1
ATOM 549 C CA . LEU A 1 71 ? 7.179 1.357 -13.837 1.00 95.12 71 LEU A CA 1
ATOM 550 C C . LEU A 1 71 ? 6.646 1.972 -12.542 1.00 95.12 71 LEU A C 1
ATOM 552 O O . LEU A 1 71 ? 5.533 1.648 -12.131 1.00 95.12 71 LEU A O 1
ATOM 556 N N . TRP A 1 72 ? 7.413 2.869 -11.919 1.00 95.19 72 TRP A N 1
ATOM 557 C CA . TRP A 1 72 ? 6.975 3.563 -10.710 1.00 95.19 72 TRP A CA 1
ATOM 558 C C . TRP A 1 72 ? 5.761 4.473 -10.972 1.00 95.19 72 TRP A C 1
ATOM 560 O O . TRP A 1 72 ? 4.775 4.397 -10.244 1.00 95.19 72 TRP A O 1
ATOM 570 N N . GLU A 1 73 ? 5.759 5.250 -12.060 1.00 92.44 73 GLU A N 1
ATOM 571 C CA . GLU A 1 73 ? 4.609 6.095 -12.431 1.00 92.44 73 GLU A CA 1
ATOM 572 C C . GLU A 1 73 ? 3.352 5.264 -12.751 1.00 92.44 73 GLU A C 1
ATOM 574 O O . GLU A 1 73 ? 2.241 5.658 -12.398 1.00 92.44 73 GLU A O 1
ATOM 579 N N . VAL A 1 74 ? 3.498 4.089 -13.380 1.00 93.00 74 VAL A N 1
ATOM 580 C CA . VAL A 1 74 ? 2.379 3.154 -13.609 1.00 93.00 74 VAL A CA 1
ATOM 581 C C . VAL A 1 74 ? 1.825 2.626 -12.288 1.00 93.00 74 VAL A C 1
ATOM 583 O O . VAL A 1 74 ? 0.614 2.466 -12.152 1.00 93.00 74 VAL A O 1
ATOM 586 N N . GLN A 1 75 ? 2.682 2.361 -11.309 1.00 91.56 75 GLN A N 1
ATOM 587 C CA . GLN A 1 75 ? 2.252 1.964 -9.972 1.00 91.56 75 GLN A CA 1
ATOM 588 C C . GLN A 1 75 ? 1.431 3.089 -9.313 1.00 91.56 75 GLN A C 1
ATOM 590 O O . GLN A 1 75 ? 0.355 2.830 -8.779 1.00 91.56 75 GLN A O 1
ATOM 595 N N . GLU A 1 76 ? 1.876 4.340 -9.433 1.00 86.88 76 GLU A N 1
ATOM 596 C CA . GLU A 1 76 ? 1.263 5.485 -8.755 1.00 86.88 76 GLU A CA 1
ATOM 597 C C . GLU A 1 76 ? -0.048 5.916 -9.429 1.00 86.88 76 GLU A C 1
ATOM 599 O O . GLU A 1 76 ? -1.110 5.993 -8.803 1.00 86.88 76 GLU A O 1
ATOM 604 N N . LEU A 1 77 ? -0.020 6.111 -10.746 1.00 89.00 77 LEU A N 1
ATOM 605 C CA . LEU A 1 77 ? -1.111 6.713 -11.520 1.00 89.00 77 LEU A CA 1
ATOM 606 C C . LEU A 1 77 ? -1.878 5.706 -12.380 1.00 89.00 77 LEU A C 1
ATOM 608 O O . LEU A 1 77 ? -2.942 6.024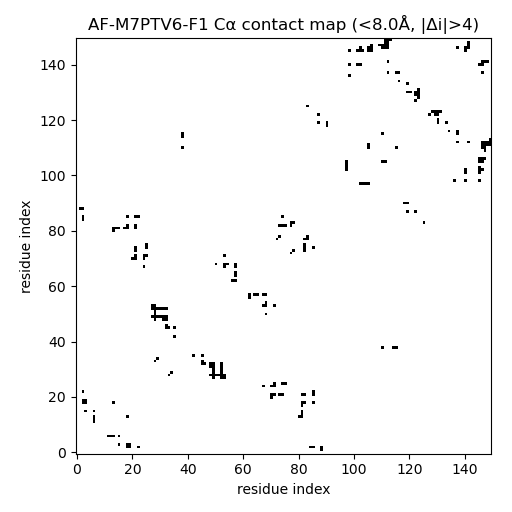 -12.907 1.00 89.00 77 LEU A O 1
ATOM 612 N N . GLY A 1 78 ? -1.359 4.491 -12.540 1.00 87.44 78 GLY A N 1
ATOM 613 C CA . GLY A 1 78 ? -1.974 3.485 -13.391 1.00 87.44 78 GLY A CA 1
ATOM 614 C C . GLY A 1 78 ? -3.284 2.932 -12.834 1.00 87.44 78 GLY A C 1
ATOM 615 O O . GLY A 1 78 ? -3.536 2.884 -11.624 1.00 87.44 78 GLY A O 1
ATOM 616 N N . HIS A 1 79 ? -4.096 2.461 -13.780 1.00 89.75 79 HIS A N 1
ATOM 617 C CA . HIS A 1 79 ? -5.391 1.812 -13.562 1.00 89.75 79 HIS A CA 1
ATOM 618 C C . HIS A 1 79 ? -5.423 0.387 -14.138 1.00 89.75 79 HIS A C 1
ATOM 620 O O . HIS A 1 79 ? -6.494 -0.178 -14.350 1.00 89.75 79 HIS A O 1
ATOM 626 N N . SER A 1 80 ? -4.256 -0.199 -14.441 1.00 93.31 80 SER A N 1
ATOM 627 C CA . SER A 1 80 ? -4.190 -1.599 -14.864 1.00 93.31 80 SER A CA 1
ATOM 628 C C . SER A 1 80 ? -4.667 -2.518 -13.739 1.00 93.31 80 SER A C 1
ATOM 630 O O . SER A 1 80 ? -4.691 -2.136 -12.562 1.00 93.31 80 SER A O 1
ATOM 632 N N . LYS A 1 81 ? -5.041 -3.753 -14.083 1.00 93.75 81 LYS A N 1
ATOM 633 C CA . LYS A 1 81 ? -5.486 -4.727 -13.083 1.00 93.75 81 LYS A CA 1
ATOM 634 C C . LYS A 1 81 ? -4.363 -5.050 -12.082 1.00 93.75 81 LYS A C 1
ATOM 636 O O . LYS A 1 81 ? -4.633 -5.249 -10.901 1.00 93.75 81 LYS A O 1
ATOM 641 N N . GLU A 1 82 ? -3.109 -5.053 -12.534 1.00 96.06 82 GLU A N 1
ATOM 642 C CA . GLU A 1 82 ? -1.922 -5.278 -11.706 1.00 96.06 82 GLU A CA 1
ATOM 643 C C . GLU A 1 82 ? -1.688 -4.129 -10.721 1.00 96.06 82 GLU A C 1
ATOM 645 O O . GLU A 1 82 ? -1.527 -4.381 -9.529 1.00 96.06 82 GLU A O 1
ATOM 650 N N . ALA A 1 83 ? -1.718 -2.877 -11.198 1.00 95.38 83 ALA A N 1
ATOM 651 C CA . ALA A 1 83 ? -1.569 -1.696 -10.346 1.00 95.38 83 ALA A CA 1
ATOM 652 C C . ALA A 1 83 ? -2.718 -1.600 -9.332 1.00 95.38 83 ALA A C 1
ATOM 654 O O . ALA A 1 83 ? -2.509 -1.290 -8.163 1.00 95.38 83 ALA A O 1
ATOM 655 N N . THR A 1 84 ? -3.933 -1.946 -9.761 1.00 94.06 84 THR A N 1
ATOM 656 C CA . THR A 1 84 ? -5.111 -2.011 -8.892 1.00 94.06 84 THR A CA 1
ATOM 657 C C . THR A 1 84 ? -4.933 -3.043 -7.781 1.00 94.06 84 THR A C 1
ATOM 659 O O . THR A 1 84 ? -5.113 -2.709 -6.613 1.00 94.06 84 THR A O 1
ATOM 662 N N . LEU A 1 85 ? -4.529 -4.278 -8.114 1.00 95.56 85 LEU A N 1
ATOM 663 C CA . LEU A 1 85 ? -4.271 -5.306 -7.105 1.00 95.56 85 LEU A CA 1
ATOM 664 C C . LEU A 1 85 ? -3.161 -4.873 -6.141 1.00 95.56 85 LEU A C 1
ATOM 666 O O . LEU A 1 85 ? -3.306 -5.059 -4.936 1.00 95.56 85 LEU A O 1
ATOM 670 N N . LEU A 1 86 ? -2.075 -4.291 -6.653 1.00 96.62 86 LEU A N 1
ATOM 671 C CA . LEU A 1 86 ? -0.992 -3.775 -5.822 1.00 96.62 86 LEU A CA 1
ATOM 672 C C . LEU A 1 86 ? -1.505 -2.736 -4.819 1.00 96.62 86 LEU A C 1
ATOM 674 O O . LEU A 1 86 ? -1.318 -2.933 -3.623 1.00 96.62 86 LEU A O 1
ATOM 678 N N . LYS A 1 87 ? -2.244 -1.717 -5.274 1.00 94.50 87 LYS A N 1
ATOM 679 C CA . LYS A 1 87 ? -2.860 -0.696 -4.406 1.00 94.50 87 LYS A CA 1
ATOM 680 C C . LYS A 1 87 ? -3.803 -1.302 -3.367 1.00 94.50 87 LYS A C 1
ATOM 682 O O . LYS A 1 87 ? -3.803 -0.888 -2.210 1.00 94.50 87 LYS A O 1
ATOM 687 N N . THR A 1 88 ? -4.612 -2.291 -3.752 1.00 94.75 88 THR A N 1
ATOM 688 C CA . THR A 1 88 ? -5.500 -2.997 -2.816 1.00 94.75 88 THR A CA 1
ATOM 689 C C . THR A 1 88 ? -4.704 -3.697 -1.719 1.00 94.75 88 THR A C 1
ATOM 691 O O . THR A 1 88 ? -5.042 -3.574 -0.544 1.00 94.75 88 THR A O 1
ATOM 694 N N . VAL A 1 89 ? -3.646 -4.421 -2.082 1.00 95.69 89 VAL A N 1
ATOM 695 C CA . VAL A 1 89 ? -2.818 -5.157 -1.119 1.00 95.69 89 VAL A CA 1
ATOM 696 C C . VAL A 1 89 ? -2.018 -4.215 -0.230 1.00 95.69 89 VAL A C 1
ATOM 698 O O . VAL A 1 89 ? -1.958 -4.444 0.976 1.00 95.69 89 VAL A O 1
ATOM 701 N N . ASP A 1 90 ? -1.474 -3.145 -0.801 1.00 94.75 90 ASP A N 1
ATOM 702 C CA . ASP A 1 90 ? -0.756 -2.091 -0.085 1.00 94.75 90 ASP A CA 1
ATOM 703 C C . ASP A 1 90 ? -1.616 -1.452 1.020 1.00 94.75 90 ASP A C 1
ATOM 705 O O . ASP A 1 90 ? -1.153 -1.195 2.125 1.00 94.75 90 ASP A O 1
ATOM 709 N N . ARG A 1 91 ? -2.924 -1.286 0.788 1.00 93.81 91 ARG A N 1
ATOM 710 C CA . ARG A 1 91 ? -3.866 -0.812 1.821 1.00 93.81 91 ARG A CA 1
ATOM 711 C C . ARG A 1 91 ? -4.263 -1.906 2.811 1.00 93.81 91 ARG A C 1
ATOM 713 O O . ARG A 1 91 ? -4.391 -1.649 4.008 1.00 93.81 91 ARG A O 1
ATOM 720 N N . LEU A 1 92 ? -4.418 -3.136 2.327 1.00 95.00 92 LEU A N 1
ATOM 721 C CA . LEU A 1 92 ? -4.873 -4.259 3.139 1.00 95.00 92 LEU A CA 1
ATOM 722 C C . LEU A 1 92 ? -3.829 -4.703 4.172 1.00 95.00 92 LEU A C 1
ATOM 724 O O . LEU A 1 92 ? -4.198 -5.043 5.293 1.00 95.00 92 LEU A O 1
ATOM 728 N N . LEU A 1 93 ? -2.535 -4.708 3.838 1.00 94.88 93 LEU A N 1
ATOM 729 C CA . LEU A 1 93 ? -1.501 -5.204 4.755 1.00 94.88 93 LEU A CA 1
ATOM 730 C C . LEU A 1 93 ? -1.398 -4.371 6.051 1.00 94.88 93 LEU A C 1
ATOM 732 O O . LEU A 1 93 ? -1.490 -4.968 7.129 1.00 94.88 93 LEU A O 1
ATOM 736 N N . PRO A 1 94 ? -1.304 -3.025 6.016 1.00 93.88 94 PRO A N 1
ATOM 737 C CA . PRO A 1 94 ? -1.358 -2.204 7.223 1.00 93.88 94 PRO A CA 1
ATOM 738 C C . PRO A 1 94 ? -2.685 -2.336 7.975 1.00 93.88 94 PRO A C 1
ATOM 740 O O . PRO A 1 94 ? -2.697 -2.295 9.206 1.00 93.88 94 PRO A O 1
ATOM 743 N N . PHE A 1 95 ? -3.809 -2.514 7.273 1.00 96.12 95 PHE A N 1
ATOM 744 C CA . PHE A 1 95 ? -5.108 -2.753 7.907 1.00 96.12 95 PHE A CA 1
ATOM 745 C C . PHE A 1 95 ? -5.102 -4.042 8.739 1.00 96.12 95 PHE A C 1
ATOM 747 O O . PHE A 1 95 ? -5.465 -4.021 9.916 1.00 96.12 95 PHE A O 1
ATOM 754 N N . LEU A 1 96 ? -4.614 -5.148 8.166 1.00 95.81 96 LEU A N 1
ATOM 755 C CA . LEU A 1 96 ? -4.474 -6.426 8.867 1.00 95.81 96 LEU A CA 1
ATOM 756 C C . LEU A 1 96 ? -3.585 -6.302 10.107 1.00 95.81 96 LEU A C 1
ATOM 758 O O . LEU A 1 96 ? -3.940 -6.822 11.164 1.00 95.81 96 LEU A O 1
ATOM 762 N N . LEU A 1 97 ? -2.470 -5.575 9.994 1.00 95.19 97 LEU A N 1
ATOM 763 C CA . LEU A 1 97 ? -1.561 -5.321 11.114 1.00 95.19 97 LEU A CA 1
ATOM 764 C C . LEU A 1 97 ? -2.207 -4.482 12.221 1.00 95.19 97 LEU A C 1
ATOM 766 O O . LEU A 1 97 ? -1.960 -4.721 13.403 1.00 95.19 97 LEU A O 1
ATOM 770 N N . ASN A 1 98 ? -3.043 -3.503 11.868 1.00 95.94 98 ASN A N 1
ATOM 771 C CA . ASN A 1 98 ? -3.791 -2.730 12.856 1.00 95.94 98 ASN A CA 1
ATOM 772 C C . ASN A 1 98 ? -4.786 -3.614 13.611 1.00 95.94 98 ASN A C 1
ATOM 774 O O . ASN A 1 98 ? -4.813 -3.578 14.839 1.00 95.94 98 ASN A O 1
ATOM 778 N N . ILE A 1 99 ? -5.548 -4.448 12.900 1.00 96.19 99 ILE A N 1
ATOM 779 C CA . ILE A 1 99 ? -6.496 -5.385 13.514 1.00 96.19 99 ILE A CA 1
ATOM 780 C C . ILE A 1 99 ? -5.772 -6.391 14.419 1.00 96.19 99 ILE A C 1
ATOM 782 O O . ILE A 1 99 ? -6.212 -6.623 15.543 1.00 96.19 99 ILE A O 1
ATOM 786 N N . SER A 1 100 ? -4.639 -6.952 13.979 1.00 96.06 100 SER A N 1
ATOM 787 C CA . SER A 1 100 ? -3.877 -7.917 14.786 1.00 96.06 100 SER A CA 1
ATOM 788 C C . SER A 1 100 ? -3.241 -7.301 16.032 1.00 96.06 100 SER A C 1
ATOM 790 O O . SER A 1 100 ? -2.963 -8.018 16.987 1.00 96.06 100 SER A O 1
ATOM 792 N N . ASN A 1 101 ? -3.008 -5.985 16.022 1.00 95.94 101 ASN A N 1
ATOM 793 C CA . ASN A 1 101 ? -2.409 -5.233 17.125 1.00 95.94 101 ASN A CA 1
ATOM 794 C C . ASN A 1 101 ? -3.441 -4.395 17.897 1.00 95.94 101 ASN A C 1
ATOM 796 O O . ASN A 1 101 ? -3.092 -3.348 18.450 1.00 95.94 101 ASN A O 1
ATOM 800 N N . GLU A 1 102 ? -4.709 -4.820 17.910 1.00 97.50 102 GLU A N 1
ATOM 801 C CA . GLU A 1 102 ? -5.787 -4.183 18.681 1.00 97.50 102 GLU A CA 1
ATOM 802 C C . GLU A 1 102 ? -5.903 -2.665 18.421 1.00 97.50 102 GLU A C 1
ATOM 804 O O . GLU A 1 102 ? -6.115 -1.857 19.334 1.00 97.50 102 GLU A O 1
ATOM 809 N N . GLY A 1 103 ? -5.672 -2.258 17.168 1.00 95.25 103 GLY A N 1
ATOM 810 C CA . GLY A 1 103 ? -5.723 -0.875 16.695 1.00 95.25 103 GLY A CA 1
ATOM 811 C C . GLY A 1 103 ? -4.705 0.064 17.337 1.00 95.25 103 GLY A C 1
ATOM 81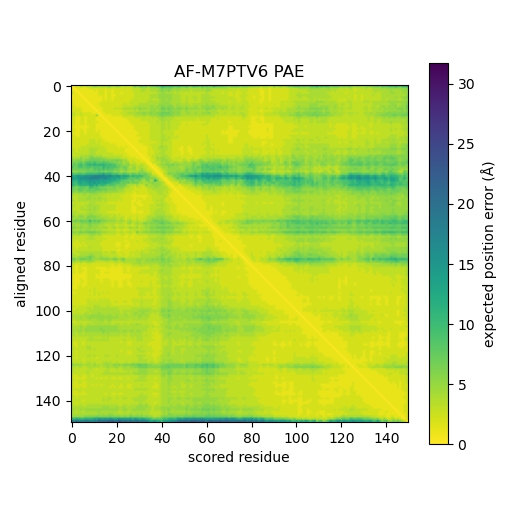2 O O . GLY A 1 103 ? -4.937 1.269 17.387 1.00 95.25 103 GLY A O 1
ATOM 813 N N . LYS A 1 104 ? -3.588 -0.442 17.876 1.00 95.12 104 LYS A N 1
ATOM 814 C CA . LYS A 1 104 ? -2.584 0.405 18.540 1.00 95.12 104 LYS A CA 1
ATOM 815 C C . LYS A 1 104 ? -2.106 1.586 17.666 1.00 95.12 104 LYS A C 1
ATOM 817 O O . LYS A 1 104 ? -2.207 2.710 18.156 1.00 95.12 104 LYS A O 1
ATOM 822 N N . PRO A 1 105 ? -1.694 1.400 16.392 1.00 92.94 105 PRO A N 1
ATOM 823 C CA . PRO A 1 105 ? -1.301 2.530 15.548 1.00 92.94 105 PRO A CA 1
ATOM 824 C C . PRO A 1 105 ? -2.454 3.501 15.254 1.00 92.94 105 PRO A C 1
ATOM 826 O O . PRO A 1 105 ? -2.231 4.711 15.218 1.00 92.94 105 PRO A O 1
ATOM 829 N N . TRP A 1 106 ? -3.687 3.005 15.084 1.00 95.50 106 TRP A N 1
ATOM 830 C CA . TRP A 1 106 ? -4.870 3.861 14.935 1.00 95.50 106 TRP A CA 1
ATOM 831 C C . TRP A 1 106 ? -5.095 4.752 16.158 1.00 95.50 106 TRP A C 1
ATOM 833 O O . TRP A 1 106 ? -5.266 5.959 16.000 1.00 95.50 106 TRP A O 1
ATOM 843 N N . LYS A 1 107 ? -5.021 4.188 17.368 1.00 94.75 107 LYS A N 1
ATOM 844 C CA . LYS A 1 107 ? -5.167 4.937 18.626 1.00 94.75 107 LYS A CA 1
ATOM 845 C C . LYS A 1 107 ? -4.073 5.984 18.808 1.00 94.75 107 LYS A C 1
ATOM 847 O O . LYS A 1 107 ? -4.375 7.130 19.117 1.00 94.75 107 LYS A O 1
ATOM 85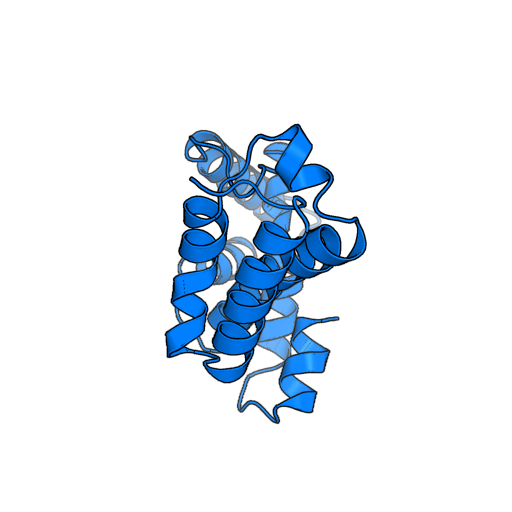2 N N . GLU A 1 108 ? -2.812 5.611 18.590 1.00 94.06 108 GLU A N 1
ATOM 853 C CA . GLU A 1 108 ? -1.664 6.518 18.749 1.00 94.06 108 GLU A CA 1
ATOM 854 C C . GLU A 1 108 ? -1.735 7.727 17.806 1.00 94.06 108 GLU A C 1
ATOM 856 O O . GLU A 1 108 ? -1.309 8.822 18.171 1.00 94.06 108 GLU A O 1
ATOM 861 N N . ASN A 1 109 ? -2.324 7.548 16.621 1.00 92.12 109 ASN A N 1
ATOM 862 C CA . ASN A 1 109 ? -2.446 8.592 15.605 1.00 92.12 109 ASN A CA 1
ATOM 863 C C . ASN A 1 109 ? -3.847 9.224 15.528 1.00 92.12 109 ASN A C 1
ATOM 865 O O . ASN A 1 109 ? -4.092 10.025 14.630 1.00 92.12 109 ASN A O 1
ATOM 869 N N . ASN A 1 110 ? -4.750 8.905 16.464 1.00 93.75 110 ASN A N 1
ATOM 870 C CA . ASN A 1 110 ? -6.141 9.382 16.491 1.00 93.75 110 ASN A CA 1
ATOM 871 C C . ASN A 1 110 ? -6.877 9.183 15.151 1.00 93.75 110 ASN A C 1
ATOM 873 O O . ASN A 1 110 ? -7.575 10.079 14.677 1.00 93.75 110 ASN A O 1
ATOM 877 N N . VAL A 1 111 ? -6.682 8.023 14.523 1.00 95.56 111 VAL A N 1
ATOM 878 C CA . VAL A 1 111 ? -7.335 7.683 13.254 1.00 95.56 111 VAL A CA 1
ATOM 879 C C . VAL A 1 111 ? -8.814 7.381 13.500 1.00 95.56 111 VAL A C 1
ATOM 881 O O . VAL A 1 111 ? -9.151 6.661 14.441 1.00 95.56 111 VAL A O 1
ATOM 884 N N . THR A 1 112 ? -9.690 7.902 12.642 1.00 95.88 112 THR A N 1
ATOM 885 C CA . THR A 1 112 ? -11.146 7.710 12.734 1.00 95.88 112 THR A CA 1
ATOM 886 C C . THR A 1 112 ? -11.666 6.638 11.778 1.00 95.88 112 THR A C 1
ATOM 888 O O . THR A 1 112 ? -11.040 6.300 10.765 1.00 95.88 112 THR A O 1
ATOM 891 N N . LYS A 1 113 ? -12.872 6.133 12.058 1.00 96.31 113 LYS A N 1
ATOM 892 C CA . LYS A 1 113 ? -13.623 5.246 11.162 1.00 96.31 113 LYS A CA 1
ATOM 893 C C . LYS A 1 113 ? -13.742 5.803 9.741 1.00 96.31 113 LYS A C 1
ATOM 895 O O . LYS A 1 113 ? -13.509 5.069 8.773 1.00 96.31 113 LYS A O 1
ATOM 900 N N . SER A 1 114 ? -14.086 7.081 9.595 1.00 95.75 114 SER A N 1
ATOM 901 C CA . SER A 1 114 ? -14.211 7.734 8.285 1.00 95.75 114 SER A CA 1
ATOM 902 C C . SER A 1 114 ? -12.891 7.757 7.504 1.00 95.75 114 SER A C 1
ATOM 904 O O . SER A 1 114 ? -12.894 7.520 6.295 1.00 95.75 114 SER A O 1
ATOM 906 N N . GLN A 1 115 ? -11.748 7.944 8.175 1.00 94.94 115 GLN A N 1
ATOM 907 C CA . GLN A 1 115 ? -10.432 7.884 7.530 1.00 94.94 115 GLN A CA 1
ATOM 908 C C . GLN A 1 115 ? -10.100 6.4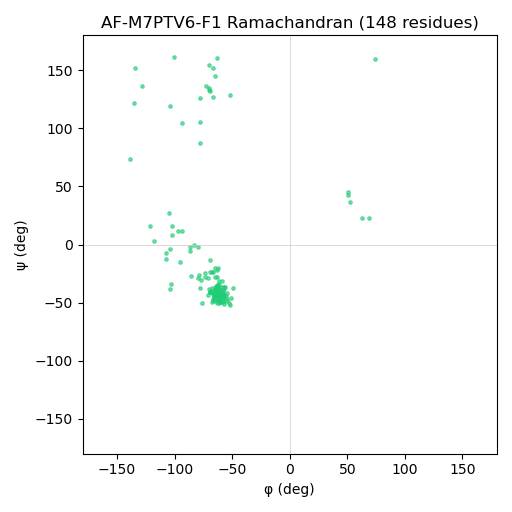74 7.028 1.00 94.94 115 GLN A C 1
ATOM 910 O O . GLN A 1 115 ? -9.673 6.317 5.882 1.00 94.94 115 GLN A O 1
ATOM 915 N N . VAL A 1 116 ? -10.317 5.443 7.855 1.00 96.00 116 VAL A N 1
ATOM 916 C CA . VAL A 1 116 ? -10.025 4.053 7.463 1.00 96.00 116 VAL A CA 1
ATOM 917 C C . VAL A 1 116 ? -10.946 3.607 6.332 1.00 96.00 116 VAL A C 1
ATOM 919 O O . VAL A 1 116 ? -10.464 3.102 5.321 1.00 96.00 116 VAL A O 1
ATOM 922 N N . SER A 1 117 ? -12.255 3.829 6.455 1.00 95.88 117 SER A N 1
ATOM 923 C CA . SER A 1 117 ? -13.223 3.455 5.414 1.00 95.88 117 SER A CA 1
ATOM 924 C C . SER A 1 117 ? -12.973 4.196 4.097 1.00 95.88 117 SER A C 1
ATOM 926 O O . SER A 1 117 ? -12.935 3.565 3.041 1.00 95.88 117 SER A O 1
ATOM 928 N N . GLY A 1 118 ? -12.692 5.502 4.147 1.00 95.25 118 GLY A N 1
ATOM 929 C CA . GLY A 1 118 ? -12.343 6.295 2.967 1.00 95.25 118 GLY A CA 1
ATOM 930 C C . GLY A 1 118 ? -11.095 5.778 2.247 1.00 95.25 118 GLY A C 1
ATOM 931 O O . GLY A 1 118 ? -11.103 5.647 1.024 1.00 95.25 118 GLY A O 1
ATOM 932 N N . ALA A 1 119 ? -10.051 5.399 2.993 1.00 93.19 119 ALA A N 1
ATOM 933 C CA . ALA A 1 119 ? -8.817 4.856 2.420 1.00 93.19 119 ALA A CA 1
ATOM 934 C C . ALA A 1 119 ? -9.005 3.503 1.704 1.00 93.19 119 ALA A C 1
ATOM 936 O O . ALA A 1 119 ? -8.177 3.142 0.868 1.00 93.19 119 ALA A O 1
ATOM 937 N N . HIS A 1 120 ? -10.080 2.767 2.006 1.00 95.69 120 HIS A N 1
ATOM 938 C CA . HIS A 1 120 ? -10.369 1.447 1.434 1.00 95.69 120 HIS A CA 1
ATOM 939 C C . HIS A 1 120 ? -11.530 1.451 0.428 1.00 95.69 120 HIS A C 1
ATOM 941 O O . HIS A 1 120 ? -11.744 0.443 -0.243 1.00 95.69 120 HIS A O 1
ATOM 947 N N . ALA A 1 121 ? -12.252 2.564 0.270 1.00 95.00 121 ALA A N 1
ATOM 948 C CA . ALA A 1 121 ? -13.479 2.637 -0.528 1.00 95.00 121 ALA A CA 1
ATOM 949 C C . ALA A 1 121 ? -13.304 2.181 -1.990 1.00 95.00 121 ALA A C 1
ATOM 951 O O . ALA A 1 121 ? -14.172 1.503 -2.537 1.00 95.00 121 ALA A O 1
ATOM 952 N N . PHE A 1 122 ? -12.160 2.480 -2.618 1.00 92.88 122 PHE A N 1
ATOM 953 C CA . PHE A 1 122 ? -11.874 2.088 -4.009 1.00 92.88 122 PHE A CA 1
ATOM 954 C C . PHE A 1 122 ? -11.829 0.560 -4.223 1.00 92.88 122 PHE A C 1
ATOM 956 O O . PHE A 1 122 ? -11.976 0.075 -5.346 1.00 92.88 122 PHE A O 1
ATOM 963 N N . ILE A 1 123 ? -11.639 -0.219 -3.153 1.00 94.00 123 ILE A N 1
ATOM 964 C CA . ILE A 1 123 ? -11.618 -1.685 -3.209 1.00 94.00 123 ILE A CA 1
ATOM 965 C C . ILE A 1 123 ? -13.025 -2.225 -3.515 1.00 94.00 123 ILE A C 1
ATOM 967 O O . ILE A 1 123 ? -13.148 -3.308 -4.078 1.00 94.00 123 ILE A O 1
ATOM 971 N N . ALA A 1 124 ? -14.090 -1.471 -3.216 1.00 94.06 124 ALA A N 1
ATOM 972 C CA . ALA A 1 124 ? -15.474 -1.895 -3.439 1.00 94.06 124 ALA A CA 1
ATOM 973 C C . ALA A 1 124 ? -15.764 -2.266 -4.900 1.00 94.06 124 ALA A C 1
ATOM 975 O O . ALA A 1 124 ? -16.490 -3.222 -5.162 1.00 94.06 124 ALA A O 1
ATOM 976 N N . GLU A 1 125 ? -15.181 -1.524 -5.842 1.00 87.88 125 GLU A N 1
ATOM 977 C CA . GLU A 1 125 ? -15.397 -1.729 -7.276 1.00 87.88 125 GLU A CA 1
ATOM 978 C C . GLU A 1 125 ? -14.560 -2.884 -7.834 1.00 87.88 125 GLU A C 1
ATOM 980 O O . GLU A 1 125 ? -14.956 -3.536 -8.798 1.00 87.88 125 GLU A O 1
ATOM 985 N N . THR A 1 126 ? -13.400 -3.145 -7.232 1.00 86.12 126 THR A N 1
ATOM 986 C CA . THR A 1 126 ? -12.365 -4.021 -7.801 1.00 86.12 126 THR A CA 1
ATOM 987 C C . THR A 1 126 ? -12.316 -5.387 -7.121 1.00 86.12 126 THR A C 1
ATOM 989 O O . THR A 1 126 ? -12.185 -6.406 -7.795 1.00 86.12 126 THR A O 1
ATOM 992 N N . PHE A 1 127 ? -12.500 -5.425 -5.800 1.00 90.88 127 PHE A N 1
ATOM 993 C CA . PHE A 1 127 ? -12.552 -6.634 -4.981 1.00 90.88 127 PHE A CA 1
ATOM 994 C C . PHE A 1 127 ? -13.673 -6.520 -3.930 1.00 90.88 127 PHE A C 1
ATOM 996 O O . PHE A 1 127 ? -13.396 -6.347 -2.738 1.00 90.88 127 PHE A O 1
ATOM 1003 N N . PRO A 1 128 ? -14.953 -6.632 -4.336 1.00 92.19 128 PRO A N 1
ATOM 1004 C CA . PRO A 1 128 ? -16.098 -6.375 -3.459 1.00 92.19 128 PRO A CA 1
ATOM 1005 C C . PRO A 1 128 ? -16.125 -7.271 -2.214 1.00 92.19 128 PRO A C 1
ATOM 1007 O O . PRO A 1 128 ? -16.472 -6.799 -1.135 1.00 92.19 128 PRO A O 1
ATOM 1010 N N . GLU A 1 129 ? -15.708 -8.534 -2.331 1.00 91.50 129 GLU A N 1
ATOM 1011 C CA . GLU A 1 129 ? -15.623 -9.461 -1.192 1.00 91.50 129 GLU A CA 1
ATOM 1012 C C . GLU A 1 129 ? -14.585 -9.001 -0.155 1.00 91.50 129 GLU A C 1
ATOM 1014 O O . GLU A 1 129 ? -14.850 -9.026 1.047 1.00 91.50 129 GLU A O 1
ATOM 1019 N N . ILE A 1 130 ? -13.425 -8.510 -0.613 1.00 93.06 130 ILE A N 1
ATOM 1020 C CA . ILE A 1 130 ? -12.389 -7.946 0.265 1.00 93.06 130 ILE A CA 1
ATOM 1021 C C . ILE A 1 130 ? -12.916 -6.675 0.926 1.00 93.06 130 ILE A C 1
ATOM 1023 O O . ILE A 1 130 ? -12.769 -6.508 2.133 1.00 93.06 130 ILE A O 1
ATOM 1027 N N . HIS A 1 131 ? -13.563 -5.794 0.163 1.00 96.50 131 HIS A N 1
ATOM 1028 C CA . HIS A 1 131 ? -14.120 -4.560 0.707 1.00 96.50 131 HIS A CA 1
ATOM 1029 C C . HIS A 1 131 ? -15.188 -4.832 1.774 1.00 96.50 131 HIS A C 1
ATOM 1031 O O . HIS A 1 131 ? -15.146 -4.238 2.847 1.00 96.50 131 HIS A O 1
ATOM 1037 N N . GLN A 1 132 ? -16.113 -5.764 1.527 1.00 96.56 132 GLN A N 1
ATOM 1038 C CA . GLN A 1 132 ? -17.114 -6.170 2.519 1.00 96.56 132 GLN A CA 1
ATOM 1039 C C . GLN A 1 132 ? -16.460 -6.695 3.800 1.00 96.56 132 GLN A C 1
ATOM 1041 O O . GLN A 1 132 ? -16.864 -6.316 4.900 1.00 96.56 132 GLN A O 1
ATOM 1046 N N . TRP A 1 133 ? -15.420 -7.520 3.663 1.00 96.31 133 TRP A N 1
ATOM 1047 C CA . TRP A 1 133 ? -14.651 -8.014 4.800 1.00 96.31 133 TRP A CA 1
ATOM 1048 C C . TRP A 1 133 ? -13.960 -6.875 5.567 1.00 96.31 133 TRP A C 1
ATOM 1050 O O . TRP A 1 133 ? -14.039 -6.836 6.795 1.00 96.31 133 TRP A O 1
ATOM 1060 N N . VAL A 1 134 ? -13.339 -5.916 4.871 1.00 97.38 134 VAL A N 1
ATOM 1061 C CA . VAL A 1 134 ? -12.719 -4.732 5.491 1.00 97.38 134 VAL A CA 1
ATOM 1062 C C . VAL A 1 134 ? -13.756 -3.925 6.270 1.00 97.38 134 VAL A C 1
ATOM 1064 O O . VAL A 1 134 ? -13.535 -3.644 7.444 1.00 97.38 134 VAL A O 1
ATOM 1067 N N . MET A 1 135 ? -14.907 -3.610 5.668 1.00 98.00 135 MET A N 1
ATOM 1068 C CA . MET A 1 135 ? -15.963 -2.828 6.321 1.00 98.00 135 MET A CA 1
ATOM 1069 C C . MET A 1 135 ? -16.492 -3.511 7.585 1.00 98.00 135 MET A C 1
ATOM 1071 O O . MET A 1 135 ? -16.615 -2.865 8.623 1.00 98.00 135 MET A O 1
ATOM 1075 N N . HIS A 1 136 ? -16.707 -4.827 7.537 1.00 97.94 136 HIS A N 1
ATOM 1076 C CA . HIS A 1 136 ? -17.095 -5.593 8.720 1.00 97.94 136 HIS A CA 1
ATOM 1077 C C . HIS A 1 136 ? -16.041 -5.512 9.839 1.00 97.94 136 HIS A C 1
ATOM 1079 O O . HIS A 1 136 ? -16.382 -5.319 11.003 1.00 97.94 136 HIS A O 1
ATOM 1085 N N . ASN A 1 137 ? -14.752 -5.612 9.498 1.00 97.94 137 ASN A N 1
ATOM 1086 C CA . ASN A 1 137 ? -13.673 -5.516 10.484 1.00 97.94 137 ASN A CA 1
ATOM 1087 C C . ASN A 1 137 ? -13.484 -4.093 11.028 1.00 97.94 137 ASN A C 1
ATOM 1089 O O . ASN A 1 137 ? -13.067 -3.940 12.173 1.00 97.94 137 ASN A O 1
ATOM 1093 N N . ILE A 1 138 ? -13.801 -3.059 10.243 1.00 97.88 138 ILE A N 1
ATOM 1094 C CA . ILE A 1 138 ? -13.850 -1.671 10.720 1.00 97.88 138 ILE A CA 1
ATOM 1095 C C . ILE A 1 138 ? -14.926 -1.534 11.802 1.00 97.88 138 ILE A C 1
ATOM 1097 O O . ILE A 1 138 ? -14.641 -1.000 12.873 1.00 97.88 138 ILE A O 1
ATOM 1101 N N . ASP A 1 139 ? -16.135 -2.045 11.557 1.00 97.69 139 ASP A N 1
ATOM 1102 C CA . ASP A 1 139 ? -17.226 -1.995 12.537 1.00 97.69 139 ASP A CA 1
ATOM 1103 C C . ASP A 1 139 ? -16.868 -2.760 13.824 1.00 97.69 139 ASP A C 1
ATOM 1105 O O . ASP A 1 139 ? -17.055 -2.249 14.930 1.00 97.69 139 ASP A O 1
ATOM 1109 N N . GLU A 1 140 ? -16.264 -3.944 13.693 1.00 97.75 140 GLU A N 1
ATOM 1110 C CA . GLU A 1 140 ? -15.751 -4.725 14.826 1.00 97.75 140 GLU A CA 1
ATOM 1111 C C . GLU A 1 140 ? -14.648 -3.989 15.603 1.00 97.75 140 GLU A C 1
ATOM 1113 O O . GLU A 1 140 ? -14.620 -4.034 16.834 1.00 97.75 140 GLU A O 1
ATOM 1118 N N . ALA A 1 141 ? -13.732 -3.308 14.909 1.00 97.69 141 ALA A N 1
ATOM 1119 C CA . ALA A 1 141 ? -12.666 -2.540 15.545 1.00 97.69 141 ALA A CA 1
ATOM 1120 C C . ALA A 1 141 ? -13.222 -1.367 16.364 1.00 97.69 141 ALA A C 1
ATOM 1122 O O . ALA A 1 141 ? -12.726 -1.105 17.462 1.00 97.69 141 ALA A O 1
ATOM 1123 N N . VAL A 1 142 ? -14.272 -0.701 15.876 1.00 97.69 142 VAL A N 1
ATOM 1124 C CA . VAL A 1 142 ? -14.972 0.355 16.624 1.00 97.69 142 VAL A CA 1
ATOM 1125 C C . VAL A 1 142 ? -15.677 -0.226 17.848 1.00 97.69 142 VAL A C 1
ATOM 1127 O O . VAL A 1 142 ? -15.480 0.265 18.958 1.00 97.69 142 VAL A O 1
ATOM 1130 N N . ALA A 1 143 ? -16.416 -1.329 17.689 1.00 97.50 143 ALA A N 1
ATOM 1131 C CA . ALA A 1 143 ? -17.101 -1.990 18.802 1.00 97.50 143 ALA A CA 1
ATOM 1132 C C . ALA A 1 143 ? -16.136 -2.436 19.921 1.00 97.50 143 ALA A C 1
ATOM 1134 O O . ALA A 1 143 ? -16.496 -2.429 21.099 1.00 97.50 143 ALA A O 1
ATOM 1135 N N . LYS A 1 144 ? -14.896 -2.792 19.565 1.00 96.75 144 LYS A N 1
ATOM 1136 C CA . LYS A 1 144 ? -13.828 -3.187 20.502 1.00 96.75 144 LYS A CA 1
ATOM 1137 C C . LYS A 1 144 ? -13.017 -2.011 21.061 1.00 96.75 144 LYS A C 1
ATOM 1139 O O . LYS A 1 144 ? -12.122 -2.233 21.876 1.00 96.75 144 LYS A O 1
ATOM 1144 N N . GLY A 1 145 ? -13.293 -0.775 20.638 1.00 96.38 145 GLY A N 1
ATOM 1145 C CA . GLY A 1 145 ? -12.539 0.416 21.049 1.00 96.38 145 GLY A CA 1
ATOM 1146 C C . GLY A 1 145 ? -11.104 0.459 20.506 1.00 96.38 145 GLY A C 1
ATOM 1147 O O . GLY A 1 145 ? -10.225 1.086 21.097 1.00 96.38 145 GLY A O 1
ATOM 1148 N N . TRP A 1 146 ? -10.834 -0.256 19.414 1.00 97.25 146 TRP A N 1
ATOM 1149 C CA . TRP A 1 146 ? -9.540 -0.265 18.723 1.00 97.25 146 TRP A CA 1
ATOM 1150 C C . TRP A 1 146 ? -9.416 0.879 17.721 1.00 97.25 146 TRP A C 1
ATOM 1152 O O . TRP A 1 146 ? -8.310 1.331 17.436 1.00 97.25 146 TRP A O 1
ATOM 1162 N N . LEU A 1 147 ? -10.549 1.332 17.196 1.00 97.06 147 LEU A N 1
ATOM 1163 C CA . LEU A 1 147 ? -10.667 2.436 16.261 1.00 97.06 147 LEU A CA 1
ATOM 1164 C C . LEU A 1 147 ? -11.706 3.415 16.806 1.00 97.06 147 LEU A C 1
ATOM 1166 O O . LEU A 1 147 ? -12.751 2.985 17.294 1.00 97.06 147 LEU A O 1
ATOM 1170 N N . SER A 1 148 ? -11.416 4.711 16.744 1.00 95.00 148 SER A N 1
ATOM 1171 C CA . SER A 1 148 ? -12.363 5.729 17.192 1.00 95.00 148 SER A CA 1
ATOM 1172 C C . SER A 1 148 ? -13.544 5.811 16.229 1.00 95.00 148 SER A C 1
ATOM 1174 O O . SER A 1 148 ? -13.352 5.879 15.009 1.00 95.00 148 SER A O 1
ATOM 1176 N N . ASP A 1 149 ? -14.754 5.827 16.788 1.00 90.44 149 ASP A N 1
ATOM 1177 C CA . ASP A 1 149 ? -15.905 6.387 16.080 1.00 90.44 149 ASP A CA 1
ATOM 1178 C C . ASP A 1 149 ? -15.689 7.900 15.914 1.00 90.44 149 ASP A C 1
ATOM 1180 O O . ASP A 1 149 ? -14.927 8.488 16.688 1.00 90.44 149 ASP A O 1
ATOM 1184 N N . ASP A 1 150 ? -16.272 8.484 14.867 1.00 87.69 150 ASP A N 1
ATOM 1185 C CA . ASP A 1 150 ? -15.978 9.863 14.435 1.00 87.69 150 ASP A CA 1
ATOM 1186 C C . ASP A 1 150 ? -16.128 10.928 15.546 1.00 87.69 150 ASP A C 1
ATOM 1188 O O . ASP A 1 150 ? -17.136 10.907 16.293 1.00 87.69 150 ASP A O 1
#

pLDDT: mean 93.21, std 4.77, range [71.94, 98.0]

Sequence (150 aa):
MACWALANYFKLDLNIETLLKLALVHDLGEIDAGDTFLYAKDRTAAHHAERQCLQRLAGHPGNTISDLTELWEVQELGHSKEATLLKTVDRLLPFLLNISNEGKPWKENNVTKSQVSGAHAFIAETFPEIHQWVMHNIDEAVAKGWLSDD

Mean predicted aligned error: 3.65 Å

Solvent-accessible surface area (backbone atoms only — not comparable to full-atom values): 8487 Å² total; per-residue (Å²): 109,68,57,61,52,49,38,61,73,71,63,54,97,64,61,63,69,59,36,50,51,34,66,70,40,63,67,58,20,32,79,71,41,47,90,72,65,90,84,56,93,75,58,66,70,43,55,55,35,17,54,52,34,37,53,55,51,51,69,33,91,87,52,84,60,89,54,49,54,58,46,37,49,39,42,74,74,40,80,48,74,43,31,45,47,44,55,49,43,65,54,46,54,60,49,53,52,28,63,76,51,63,15,49,68,34,57,79,67,70,41,34,48,65,57,58,51,61,76,47,50,75,32,48,83,77,40,46,72,59,30,52,52,50,54,53,51,51,55,53,30,36,77,69,68,20,31,42,74,124

InterPro domains:
  IPR006674 HD domain [PF13023] (2-130)

Secondary structure (DSSP, 8-state):
-HHHHHHHHTT----HHHHHHHHHHGGGGHHHH----TT-S--HHHHHHHHHHHHHHHT-TT---TTHHHHHHHHHH--SHHHHHHHHHHHHHHHHHHHHTTTHHHHHTT-BHHHHHHHHTTHHHH-HHHHHHHHHHHHHHHHTTSSB--

Foldseek 3Di:
DVLLVVCVVVVPPDDPVLLVLLLVLQCQLCVQLPDDDLLDPDCPSSVVSSLVSQVVQCPDPPDPDNCSSVSNCCLVPNDDLSSVSSLQVVLVVVLVVCLVVLLVVQVVVVPALCSSLVSNVVCCVNPVVVNVVSNVSSVVSCVSVSHPYD

Organism: NCBI:txid1286106

Radius of gyration: 16.72 Å; Cα contacts (8 Å, |Δi|>4): 146; chains: 1; bounding box: 43×35×39 Å